Protein AF-A0A3M2EQ44-F1 (afdb_monomer_lite)

Structure (mmCIF, N/CA/C/O backbone):
data_AF-A0A3M2EQ44-F1
#
_entry.id   AF-A0A3M2EQ44-F1
#
loop_
_atom_site.group_PDB
_atom_site.id
_atom_site.type_symbol
_atom_site.label_atom_id
_atom_site.label_alt_id
_atom_site.label_comp_id
_atom_site.label_asym_id
_atom_site.label_entity_id
_atom_site.label_seq_id
_atom_site.pdbx_PDB_ins_code
_atom_site.Cartn_x
_atom_site.Cartn_y
_atom_site.Cartn_z
_atom_site.occupancy
_atom_site.B_iso_or_equiv
_atom_site.auth_seq_id
_atom_site.auth_comp_id
_atom_site.auth_asym_id
_atom_site.auth_atom_id
_atom_site.pdbx_PDB_model_num
ATOM 1 N N . MET A 1 1 ? 39.805 46.262 6.054 1.00 40.28 1 MET A N 1
ATOM 2 C CA . MET A 1 1 ? 39.568 44.810 5.914 1.00 40.28 1 MET A CA 1
ATOM 3 C C . MET A 1 1 ? 38.183 44.518 6.467 1.00 40.28 1 MET A C 1
ATOM 5 O O . MET A 1 1 ? 38.009 44.598 7.673 1.00 40.28 1 MET A O 1
ATOM 9 N N . LEU A 1 2 ? 37.194 44.309 5.596 1.00 43.91 2 LEU A N 1
ATOM 10 C CA . LEU A 1 2 ? 35.814 43.981 5.970 1.00 43.91 2 LEU A CA 1
ATOM 11 C C . LEU A 1 2 ? 35.610 42.471 5.815 1.00 43.91 2 LEU A C 1
ATOM 13 O O . LEU A 1 2 ? 35.867 41.919 4.748 1.00 43.91 2 LEU A O 1
ATOM 17 N N . LEU A 1 3 ? 35.186 41.827 6.898 1.00 45.75 3 LEU A N 1
ATOM 18 C CA . LEU A 1 3 ? 34.854 40.410 6.983 1.00 45.75 3 LEU A CA 1
ATOM 19 C C . LEU A 1 3 ? 33.377 40.234 6.576 1.00 45.75 3 LEU A C 1
ATOM 21 O O . LEU A 1 3 ? 32.526 40.847 7.225 1.00 45.75 3 LEU A O 1
ATOM 25 N N . PRO A 1 4 ? 33.017 39.443 5.550 1.00 57.03 4 PRO A N 1
ATOM 26 C CA . PRO A 1 4 ? 31.619 39.128 5.309 1.00 57.03 4 PRO A CA 1
ATOM 27 C C . PRO A 1 4 ? 31.215 37.943 6.195 1.00 57.03 4 PRO A C 1
ATOM 29 O O . PRO A 1 4 ? 31.732 36.835 6.060 1.00 57.03 4 PRO A O 1
ATOM 32 N N . VAL A 1 5 ? 30.285 38.190 7.119 1.00 56.12 5 VAL A N 1
ATOM 33 C CA . VAL A 1 5 ? 29.579 37.146 7.869 1.00 56.12 5 VAL A CA 1
ATOM 34 C C . VAL A 1 5 ? 28.619 36.463 6.900 1.00 56.12 5 VAL A C 1
ATOM 36 O O . VAL A 1 5 ? 27.584 37.013 6.529 1.00 56.12 5 VAL A O 1
ATOM 39 N N . LEU A 1 6 ? 28.996 35.268 6.455 1.00 55.06 6 LEU A N 1
ATOM 40 C CA . LEU A 1 6 ? 28.145 34.378 5.679 1.00 55.06 6 LEU A CA 1
ATOM 41 C C . LEU A 1 6 ? 27.097 33.779 6.633 1.00 55.06 6 LEU A C 1
ATOM 43 O O . LEU A 1 6 ? 27.369 32.797 7.323 1.00 55.06 6 LEU A O 1
ATOM 47 N N . LEU A 1 7 ? 25.910 34.393 6.710 1.00 50.09 7 LEU A N 1
ATOM 48 C CA . LEU A 1 7 ? 24.736 33.753 7.308 1.00 50.09 7 LEU A CA 1
ATOM 49 C C . LEU A 1 7 ? 24.363 32.549 6.435 1.00 50.09 7 LEU A C 1
ATOM 51 O O . LEU A 1 7 ? 23.684 32.681 5.417 1.00 50.09 7 LEU A O 1
ATOM 55 N N . LEU A 1 8 ? 24.828 31.368 6.832 1.00 46.06 8 LEU A N 1
ATOM 56 C CA . LEU A 1 8 ? 24.295 30.104 6.351 1.00 46.06 8 LEU A CA 1
ATOM 57 C C . LEU A 1 8 ? 22.856 29.997 6.860 1.00 46.06 8 LEU A C 1
ATOM 59 O O . LEU A 1 8 ? 22.613 29.669 8.020 1.00 46.06 8 LEU A O 1
ATOM 63 N N . ALA A 1 9 ? 21.904 30.315 5.984 1.00 51.16 9 ALA A N 1
ATOM 64 C CA . ALA A 1 9 ? 20.519 29.918 6.147 1.00 51.16 9 ALA A CA 1
ATOM 65 C C . ALA A 1 9 ? 20.489 28.386 6.202 1.00 51.16 9 ALA A C 1
ATOM 67 O O . ALA A 1 9 ? 20.604 27.710 5.179 1.00 51.16 9 ALA A O 1
ATOM 68 N N . LEU A 1 10 ? 20.406 27.836 7.414 1.00 49.44 10 LEU A N 1
ATOM 69 C CA . LEU A 1 10 ? 20.082 26.431 7.604 1.00 49.44 10 LEU A CA 1
ATOM 70 C C . LEU A 1 10 ? 18.725 26.189 6.928 1.00 49.44 10 LEU A C 1
ATOM 72 O O . LEU A 1 10 ? 17.786 26.946 7.193 1.00 49.44 10 LEU A O 1
ATOM 76 N N . PRO A 1 11 ? 18.600 25.184 6.045 1.00 48.31 11 PRO A N 1
ATOM 77 C CA . PRO A 1 11 ? 17.306 24.824 5.500 1.00 48.31 11 PRO A CA 1
ATOM 78 C C . PRO A 1 11 ? 16.422 24.416 6.674 1.00 48.31 11 PRO A C 1
ATOM 80 O O . PRO A 1 11 ? 16.724 23.448 7.375 1.00 48.31 11 PRO A O 1
ATOM 83 N N . ALA A 1 12 ? 15.353 25.181 6.891 1.00 43.06 12 ALA A N 1
ATOM 84 C CA . ALA A 1 12 ? 14.272 24.812 7.784 1.00 43.06 12 ALA A CA 1
ATOM 85 C C . ALA A 1 12 ? 13.821 23.401 7.392 1.00 43.06 12 ALA A C 1
ATOM 87 O O . ALA A 1 12 ? 13.214 23.199 6.341 1.00 43.06 12 ALA A O 1
ATOM 88 N N . HIS A 1 13 ? 14.209 22.411 8.191 1.00 41.00 13 HIS A N 1
ATOM 89 C CA . HIS A 1 13 ? 13.610 21.094 8.099 1.00 41.00 13 HIS 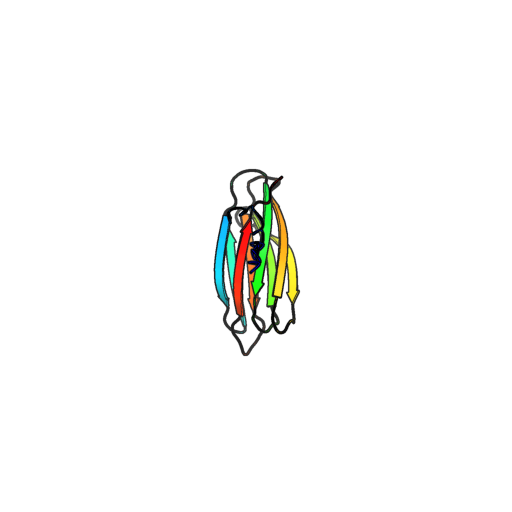A CA 1
ATOM 90 C C . HIS A 1 13 ? 12.159 21.299 8.525 1.00 41.00 13 HIS A C 1
ATOM 92 O O . HIS A 1 13 ? 11.949 21.884 9.590 1.00 41.00 13 HIS A O 1
ATOM 98 N N . PRO A 1 14 ? 11.165 20.937 7.701 1.00 41.31 14 PRO A N 1
ATOM 99 C CA . PRO A 1 14 ? 9.780 21.056 8.113 1.00 41.31 14 PRO A CA 1
ATOM 100 C C . PRO A 1 14 ? 9.586 20.274 9.416 1.00 41.31 14 PRO A C 1
ATOM 102 O O . PRO A 1 14 ? 9.796 19.063 9.487 1.00 41.31 14 PRO A O 1
ATOM 105 N N . THR A 1 15 ? 9.259 21.027 10.459 1.00 46.28 15 THR A N 1
ATOM 106 C CA . THR A 1 15 ? 8.950 20.566 11.804 1.00 46.28 15 THR A CA 1
ATOM 107 C C . THR A 1 15 ? 7.540 19.990 11.809 1.00 46.28 15 THR A C 1
ATOM 109 O O . THR A 1 15 ? 6.586 20.742 11.924 1.00 46.28 15 THR A O 1
ATOM 112 N N . GLU A 1 16 ? 7.419 18.678 11.634 1.00 41.00 16 GLU A N 1
ATOM 113 C CA . GLU A 1 16 ? 6.489 17.787 12.346 1.00 41.00 16 GLU A CA 1
ATOM 114 C C . GLU A 1 16 ? 6.696 16.392 11.763 1.00 41.00 16 GLU A C 1
ATOM 116 O O . GLU A 1 16 ? 6.214 16.055 10.683 1.00 41.00 16 GLU A O 1
ATOM 121 N N . ALA A 1 17 ? 7.479 15.573 12.460 1.00 44.06 17 ALA A N 1
ATOM 122 C CA . ALA A 1 17 ? 7.408 14.143 12.243 1.00 44.06 17 ALA A CA 1
ATOM 123 C C . ALA A 1 17 ? 6.017 13.718 12.726 1.00 44.06 17 ALA A C 1
ATOM 125 O O . ALA A 1 17 ? 5.821 13.535 13.925 1.00 44.06 17 ALA A O 1
ATOM 126 N N . SER A 1 18 ? 5.041 13.606 11.821 1.00 55.53 18 SER A N 1
ATOM 127 C CA . SER A 1 18 ? 3.915 12.710 12.072 1.00 55.53 18 SER A CA 1
ATOM 128 C C . SER A 1 18 ? 4.548 11.357 12.368 1.00 55.53 18 SER A C 1
ATOM 130 O O . SER A 1 18 ? 5.174 10.759 11.492 1.00 55.53 18 SER A O 1
ATOM 132 N N . GLU A 1 19 ? 4.528 10.959 13.636 1.00 77.50 19 GLU A N 1
ATOM 133 C CA . GLU A 1 19 ? 5.175 9.738 14.091 1.00 77.50 19 GLU A CA 1
ATOM 134 C C . GLU A 1 19 ? 4.586 8.580 13.284 1.00 77.50 19 GLU A C 1
ATOM 136 O O . GLU A 1 19 ? 3.369 8.380 13.257 1.00 77.50 19 GLU A O 1
ATOM 141 N N . TYR A 1 20 ? 5.436 7.888 12.522 1.00 81.50 20 TYR A N 1
ATOM 142 C CA . TYR A 1 20 ? 4.981 6.786 11.689 1.00 81.50 20 TYR A CA 1
ATOM 143 C C . TYR A 1 20 ? 4.339 5.734 12.587 1.00 81.50 20 TYR A C 1
ATOM 145 O O . TYR A 1 20 ? 5.009 5.162 13.444 1.00 81.50 20 TYR A O 1
ATOM 153 N N . LEU A 1 21 ? 3.058 5.443 12.363 1.00 89.88 21 LEU A N 1
ATOM 154 C CA . LEU A 1 21 ? 2.403 4.323 13.035 1.00 89.88 21 LEU A CA 1
ATOM 155 C C . LEU A 1 21 ? 2.967 2.992 12.533 1.00 89.88 21 LEU A C 1
ATOM 157 O O . LEU A 1 21 ? 2.973 1.992 13.246 1.00 89.88 21 LEU A O 1
ATOM 161 N N . TYR A 1 22 ? 3.446 2.995 11.290 1.00 91.62 22 TYR A N 1
ATOM 162 C CA . TYR A 1 22 ? 4.071 1.852 10.660 1.00 91.62 22 TYR A CA 1
ATOM 163 C C . TYR A 1 22 ? 5.099 2.292 9.627 1.00 91.62 22 TYR A C 1
ATOM 165 O O . TYR A 1 22 ? 4.857 3.224 8.856 1.00 91.62 22 TYR A O 1
ATOM 173 N N . TYR A 1 23 ? 6.213 1.567 9.568 1.00 92.75 23 TYR A N 1
ATOM 174 C CA . TYR A 1 23 ? 7.221 1.694 8.525 1.00 92.75 23 TYR A CA 1
ATOM 175 C C . TYR A 1 23 ? 7.784 0.322 8.171 1.00 92.75 23 TYR A C 1
ATOM 177 O O . TYR A 1 23 ? 8.182 -0.440 9.055 1.00 92.75 23 TYR A O 1
ATOM 185 N N . ARG A 1 24 ? 7.876 0.028 6.872 1.00 92.44 24 ARG A N 1
ATOM 186 C CA . ARG A 1 24 ? 8.553 -1.173 6.387 1.00 92.44 24 ARG A CA 1
ATOM 187 C C . ARG A 1 24 ? 9.191 -0.961 5.028 1.00 92.44 24 ARG A C 1
ATOM 189 O O . ARG A 1 24 ? 8.537 -0.526 4.082 1.00 92.44 24 ARG A O 1
ATOM 196 N N . ASP A 1 25 ? 10.435 -1.410 4.926 1.00 94.94 25 ASP A N 1
ATOM 197 C CA . ASP A 1 25 ? 11.100 -1.649 3.653 1.00 94.94 25 ASP A CA 1
ATOM 198 C C . ASP A 1 25 ? 10.986 -3.116 3.258 1.00 94.94 25 ASP A C 1
ATOM 200 O O . ASP A 1 25 ? 11.190 -4.031 4.064 1.00 94.94 25 ASP A O 1
ATOM 204 N N . VAL A 1 26 ? 10.680 -3.353 1.989 1.00 94.50 26 VAL A N 1
ATOM 205 C CA . VAL A 1 26 ? 10.521 -4.698 1.452 1.00 94.50 26 VAL A CA 1
ATOM 206 C C . VAL A 1 26 ? 11.033 -4.781 0.023 1.00 94.50 26 VAL A C 1
ATOM 208 O O . VAL A 1 26 ? 10.959 -3.834 -0.760 1.00 94.50 26 VAL A O 1
ATOM 211 N N . VAL A 1 27 ? 11.555 -5.953 -0.327 1.00 96.31 27 VAL A N 1
ATOM 212 C CA . VAL A 1 27 ? 11.892 -6.306 -1.703 1.00 96.31 27 VAL A CA 1
ATOM 213 C C . VAL A 1 27 ? 10.882 -7.334 -2.189 1.00 96.31 27 VAL A C 1
ATOM 215 O O . VAL A 1 27 ? 10.761 -8.416 -1.618 1.00 96.31 27 VAL A O 1
ATOM 218 N N . ILE A 1 28 ? 10.164 -6.997 -3.255 1.00 96.50 28 ILE A N 1
ATOM 219 C CA . ILE A 1 28 ? 9.148 -7.842 -3.878 1.00 96.50 28 ILE A CA 1
ATOM 220 C C . ILE A 1 28 ? 9.767 -8.489 -5.120 1.00 96.50 28 ILE A C 1
ATOM 222 O O . ILE A 1 28 ? 10.082 -7.770 -6.074 1.00 96.50 28 ILE A O 1
ATOM 226 N N . PRO A 1 29 ? 9.957 -9.819 -5.150 1.00 97.19 29 PRO A N 1
ATOM 227 C CA . PRO A 1 29 ? 10.557 -10.489 -6.300 1.00 97.19 29 PRO A CA 1
ATOM 228 C C . PRO A 1 29 ? 9.748 -10.314 -7.601 1.00 97.19 29 PRO A C 1
ATOM 230 O O . PRO A 1 29 ? 8.578 -9.915 -7.554 1.00 97.19 29 PRO A O 1
ATOM 233 N N . PRO A 1 30 ? 10.337 -10.641 -8.765 1.00 96.62 30 PRO A N 1
ATOM 234 C CA . PRO A 1 30 ? 9.631 -10.624 -10.044 1.00 96.62 30 PRO A CA 1
ATOM 235 C C . PRO A 1 30 ? 8.374 -11.501 -10.023 1.00 96.62 30 PRO A C 1
ATOM 237 O O . PRO A 1 30 ? 8.399 -12.617 -9.498 1.00 96.62 30 PRO A O 1
ATOM 240 N N . PHE A 1 31 ? 7.276 -11.003 -10.599 1.00 95.88 31 PHE A N 1
ATOM 241 C CA . PHE A 1 31 ? 5.961 -11.667 -10.614 1.00 95.88 31 PHE A CA 1
ATOM 242 C C . PHE A 1 31 ? 5.442 -12.127 -9.245 1.00 95.88 31 PHE A C 1
ATOM 244 O O . PHE A 1 31 ? 4.688 -13.101 -9.147 1.00 95.88 31 PHE A O 1
ATOM 251 N N . LYS A 1 32 ? 5.832 -11.439 -8.171 1.00 97.69 32 LYS A N 1
ATOM 252 C CA . LYS A 1 32 ? 5.315 -11.696 -6.827 1.00 97.69 32 LYS A CA 1
ATOM 253 C C . LYS A 1 32 ? 4.488 -10.530 -6.315 1.00 97.69 32 LYS A C 1
ATOM 255 O O . LYS A 1 32 ? 4.615 -9.387 -6.756 1.00 97.69 32 LYS A O 1
ATOM 260 N N . SER A 1 33 ? 3.650 -10.866 -5.347 1.00 96.81 33 SER A N 1
ATOM 261 C CA . SER A 1 33 ? 2.850 -9.925 -4.584 1.00 96.81 33 SER A CA 1
ATOM 262 C C . SER A 1 33 ? 3.314 -9.939 -3.138 1.00 96.81 33 SER A C 1
ATOM 264 O O . SER A 1 33 ? 3.620 -10.998 -2.590 1.00 96.81 33 SER A O 1
ATOM 266 N N . MET A 1 34 ? 3.321 -8.770 -2.520 1.00 96.38 34 MET A N 1
ATOM 267 C CA . MET A 1 34 ? 3.444 -8.607 -1.080 1.00 96.38 34 MET A CA 1
ATOM 268 C C . MET A 1 34 ? 2.089 -8.169 -0.531 1.00 96.38 34 MET A C 1
ATOM 270 O O . MET A 1 34 ? 1.395 -7.368 -1.158 1.00 96.38 34 MET A O 1
ATOM 274 N N . ARG A 1 35 ? 1.718 -8.707 0.630 1.00 96.94 35 ARG A N 1
ATOM 275 C CA . ARG A 1 35 ? 0.550 -8.300 1.409 1.00 96.94 35 ARG A CA 1
ATOM 276 C C . ARG A 1 35 ? 1.048 -7.915 2.794 1.00 96.94 35 ARG A C 1
ATOM 278 O O . ARG A 1 35 ? 1.691 -8.740 3.435 1.00 96.94 35 ARG A O 1
ATOM 285 N N . GLU A 1 36 ? 0.760 -6.693 3.209 1.00 95.50 36 GLU A N 1
ATOM 286 C CA . GLU A 1 36 ? 1.096 -6.181 4.530 1.00 95.50 36 GLU A CA 1
ATOM 287 C C . GLU A 1 36 ? -0.184 -5.860 5.280 1.00 95.50 36 GLU A C 1
ATOM 289 O O . GLU A 1 36 ? -1.021 -5.115 4.768 1.00 95.50 36 GLU A O 1
ATOM 294 N N . PHE A 1 37 ? -0.327 -6.435 6.467 1.00 94.69 37 PHE A N 1
ATOM 295 C CA . PHE A 1 37 ? -1.453 -6.188 7.352 1.00 94.69 37 PHE A CA 1
ATOM 296 C C . PHE A 1 37 ? -1.041 -5.206 8.446 1.00 94.69 37 PHE A C 1
ATOM 298 O O . PHE A 1 37 ? 0.087 -5.265 8.935 1.00 94.69 37 PHE A O 1
ATOM 305 N N . PHE A 1 38 ? -1.948 -4.309 8.807 1.00 92.25 38 PHE A N 1
ATOM 306 C CA . PHE A 1 38 ? -1.719 -3.291 9.811 1.00 92.25 38 PHE A CA 1
ATOM 307 C C . PHE A 1 38 ? -2.934 -3.178 10.732 1.00 92.25 38 PHE A C 1
ATOM 309 O O . PHE A 1 38 ? -4.002 -2.730 10.304 1.00 92.25 38 PHE A O 1
ATOM 316 N N . ASP A 1 39 ? -2.727 -3.580 11.986 1.00 91.69 39 ASP A N 1
ATOM 317 C CA . ASP A 1 39 ? -3.679 -3.408 13.080 1.00 91.69 39 ASP A CA 1
ATOM 318 C C . ASP A 1 39 ? -3.797 -1.919 13.404 1.00 91.69 39 ASP A C 1
ATOM 320 O O . ASP A 1 39 ? -2.855 -1.295 13.911 1.00 91.69 39 ASP A O 1
ATOM 324 N N . LEU A 1 40 ? -4.947 -1.329 13.093 1.00 91.25 40 LEU A N 1
ATOM 325 C CA . LEU A 1 40 ? -5.181 0.070 13.421 1.00 91.25 40 LEU A CA 1
ATOM 326 C C . LEU A 1 40 ? -5.555 0.214 14.904 1.00 91.25 40 LEU A C 1
ATOM 328 O O . LEU A 1 40 ? -6.125 -0.700 15.502 1.00 91.25 40 LEU A O 1
ATOM 332 N N . PRO A 1 41 ? -5.275 1.373 15.527 1.00 89.62 41 PRO A N 1
ATOM 333 C CA . PRO A 1 41 ? -5.796 1.669 16.857 1.00 89.62 41 PRO A CA 1
ATOM 334 C C . PRO A 1 41 ? -7.324 1.482 16.922 1.00 89.62 41 PRO A C 1
ATOM 336 O O . PRO A 1 41 ? -8.026 1.948 16.024 1.00 89.62 41 PRO A O 1
ATOM 339 N N . ASP A 1 42 ? -7.838 0.875 18.006 1.00 90.88 42 ASP A N 1
ATOM 340 C CA . ASP A 1 42 ? -9.282 0.647 18.247 1.00 90.88 42 ASP A CA 1
ATOM 341 C C . ASP A 1 42 ? -10.014 1.959 18.615 1.00 90.88 42 ASP A C 1
ATOM 343 O O . ASP A 1 42 ? -10.535 2.157 19.717 1.00 90.88 42 ASP A O 1
ATOM 347 N N . ARG A 1 43 ? -9.943 2.943 17.713 1.00 92.19 43 ARG A N 1
ATOM 348 C CA . ARG A 1 43 ? -10.562 4.266 17.815 1.00 92.19 43 ARG A CA 1
ATOM 349 C C . ARG A 1 43 ? -10.817 4.839 16.430 1.00 92.19 43 ARG A C 1
ATOM 351 O O . ARG A 1 43 ? -10.174 4.480 15.448 1.00 92.19 43 ARG A O 1
ATOM 358 N N . ARG A 1 44 ? -11.746 5.790 16.356 1.00 93.94 44 ARG A N 1
ATOM 359 C CA . ARG A 1 44 ? -11.983 6.532 15.115 1.00 93.94 44 ARG A CA 1
ATOM 360 C C . ARG A 1 44 ? -10.750 7.350 14.744 1.00 93.94 44 ARG A C 1
ATOM 362 O O . ARG A 1 44 ? -10.181 7.997 15.618 1.00 93.94 44 ARG A O 1
ATOM 369 N N . GLY A 1 45 ? -10.417 7.368 13.460 1.00 92.12 45 GLY A N 1
ATOM 370 C CA . GLY A 1 45 ? -9.286 8.129 12.936 1.00 92.12 45 GLY A CA 1
ATOM 371 C C . GLY A 1 45 ? -9.281 8.174 11.413 1.00 92.12 45 GLY A C 1
ATOM 372 O O . GLY A 1 45 ? -9.967 7.386 10.751 1.00 92.12 45 GLY A O 1
ATOM 373 N N . SER A 1 46 ? -8.505 9.106 10.873 1.00 93.81 46 SER A N 1
ATOM 374 C CA . SER A 1 46 ? -8.125 9.131 9.463 1.00 93.81 46 SER A CA 1
ATOM 375 C C . SER A 1 46 ? -6.657 8.758 9.379 1.00 93.81 46 SER A C 1
ATOM 377 O O . SER A 1 46 ? -5.857 9.194 10.197 1.00 93.81 46 SER A O 1
ATOM 379 N N . TYR A 1 47 ? -6.316 7.940 8.399 1.00 94.38 47 TYR A N 1
ATOM 380 C CA . TYR A 1 47 ? -4.968 7.444 8.190 1.00 94.38 47 TYR A CA 1
ATOM 381 C C . TYR A 1 47 ? -4.546 7.725 6.764 1.00 94.38 47 TYR A C 1
ATOM 383 O O . TYR A 1 47 ? -5.373 7.834 5.857 1.00 94.38 47 TYR A O 1
ATOM 391 N N . GLU A 1 48 ? -3.246 7.805 6.553 1.00 95.75 48 GLU A N 1
ATOM 392 C CA . GLU A 1 48 ? -2.680 7.913 5.226 1.00 95.75 48 GLU A CA 1
ATOM 393 C C . GLU A 1 48 ? -1.670 6.801 5.002 1.00 95.75 48 GLU A C 1
ATOM 395 O O . GLU A 1 48 ? -0.749 6.593 5.791 1.00 95.75 48 GLU A O 1
ATOM 400 N N . VAL A 1 49 ? -1.859 6.093 3.894 1.00 95.88 49 VAL A N 1
ATOM 401 C CA . VAL A 1 49 ? -0.936 5.084 3.400 1.00 95.88 49 VAL A CA 1
ATOM 402 C C . VAL A 1 49 ? -0.116 5.700 2.297 1.00 95.88 49 VAL A C 1
ATOM 404 O O . VAL A 1 49 ? -0.676 6.160 1.297 1.00 95.88 49 VAL A O 1
ATOM 407 N N . THR A 1 50 ? 1.201 5.606 2.421 1.00 96.06 50 THR A N 1
ATOM 408 C CA . THR A 1 50 ? 2.091 5.974 1.333 1.00 96.06 50 THR A CA 1
ATOM 409 C C . THR A 1 50 ? 3.066 4.859 1.012 1.00 96.06 50 THR A C 1
ATOM 411 O O . THR A 1 50 ? 3.634 4.203 1.883 1.00 96.06 50 THR A O 1
ATOM 414 N N . VAL A 1 51 ? 3.242 4.647 -0.285 1.00 95.50 51 VAL A N 1
ATOM 415 C CA . VAL A 1 51 ? 4.122 3.645 -0.855 1.00 95.50 51 VAL A CA 1
ATOM 416 C C . VAL A 1 51 ? 5.035 4.313 -1.868 1.00 95.50 51 VAL A C 1
ATOM 418 O O . VAL A 1 51 ? 4.566 4.935 -2.828 1.00 95.50 51 VAL A O 1
ATOM 421 N N . VAL A 1 52 ? 6.339 4.153 -1.665 1.00 95.25 52 VAL A N 1
ATOM 422 C CA . VAL A 1 52 ? 7.385 4.719 -2.518 1.00 95.25 52 VAL A CA 1
ATOM 423 C C . VAL A 1 52 ? 8.249 3.599 -3.075 1.00 95.25 52 VAL A C 1
ATOM 425 O O . VAL A 1 52 ? 8.650 2.695 -2.349 1.00 95.25 52 VAL A O 1
ATOM 428 N N . SER A 1 53 ? 8.544 3.645 -4.372 1.00 94.25 53 SER A N 1
ATOM 429 C CA . SER A 1 53 ? 9.480 2.716 -5.005 1.00 94.25 53 SER A CA 1
ATOM 430 C C . SER A 1 53 ? 10.308 3.406 -6.082 1.00 94.25 53 SER A C 1
ATOM 432 O O . SER A 1 53 ? 9.786 4.130 -6.932 1.00 94.25 53 SER A O 1
ATOM 434 N N . ASP A 1 54 ? 11.608 3.146 -6.065 1.00 91.38 54 ASP A N 1
ATOM 435 C CA . ASP A 1 54 ? 12.591 3.572 -7.065 1.00 91.38 54 ASP A CA 1
ATOM 436 C C . ASP A 1 54 ? 12.754 2.558 -8.213 1.00 91.38 54 ASP A C 1
ATOM 438 O O . ASP A 1 54 ? 13.581 2.746 -9.103 1.00 91.38 54 ASP A O 1
ATOM 442 N N . SER A 1 55 ? 11.968 1.482 -8.201 1.00 90.62 55 SER A N 1
ATOM 443 C CA . SER A 1 55 ? 12.132 0.340 -9.099 1.00 90.62 55 SER A CA 1
ATOM 444 C C . SER A 1 55 ? 11.438 0.525 -10.449 1.00 90.62 55 SER A C 1
ATOM 446 O O . SER A 1 55 ? 10.588 1.393 -10.616 1.00 90.62 55 SER A O 1
ATOM 448 N N . LEU A 1 56 ? 11.781 -0.333 -11.413 1.00 89.69 56 LEU A N 1
ATOM 449 C CA . LEU A 1 56 ? 11.140 -0.394 -12.726 1.00 89.69 56 LEU A CA 1
ATOM 450 C C . LEU A 1 56 ? 9.792 -1.128 -12.641 1.00 89.69 56 LEU A C 1
ATOM 452 O O . LEU A 1 56 ? 9.742 -2.313 -12.302 1.00 89.69 56 LEU A O 1
ATOM 456 N N . GLY A 1 57 ? 8.702 -0.448 -13.004 1.00 85.50 57 GLY A N 1
ATOM 457 C CA . GLY A 1 57 ? 7.363 -1.036 -13.062 1.00 85.50 57 GLY A CA 1
ATOM 458 C C . GLY A 1 57 ? 7.186 -2.129 -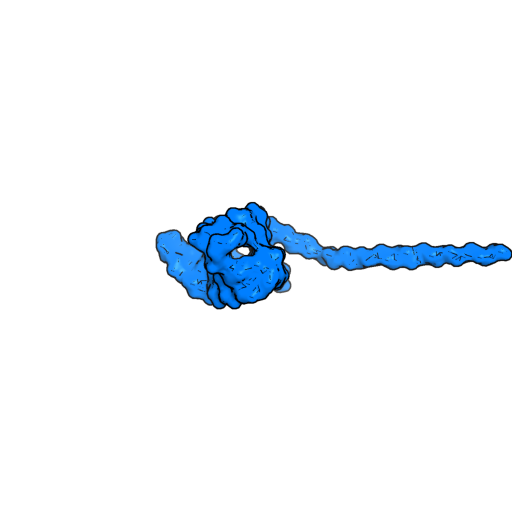14.135 1.00 85.50 57 GLY A C 1
ATOM 459 O O . GLY A 1 57 ? 8.111 -2.436 -14.887 1.00 85.50 57 GLY A O 1
ATOM 460 N N . PRO A 1 58 ? 5.977 -2.713 -14.256 1.00 95.12 58 PRO A N 1
ATOM 461 C CA . PRO A 1 58 ? 4.725 -2.241 -13.667 1.00 95.12 58 PRO A CA 1
ATOM 462 C C . PRO A 1 58 ? 4.486 -2.681 -12.217 1.00 95.12 58 PRO A C 1
ATOM 464 O O . PRO A 1 58 ? 4.527 -3.870 -11.907 1.00 95.12 58 PRO A O 1
ATOM 467 N N . LEU A 1 59 ? 4.099 -1.721 -11.371 1.00 96.19 59 LEU A N 1
ATOM 468 C CA . LEU A 1 59 ? 3.665 -1.954 -9.989 1.00 96.19 59 LEU A CA 1
ATOM 469 C C . LEU A 1 59 ? 2.173 -1.665 -9.837 1.00 96.19 59 LEU A C 1
ATOM 471 O O . LEU A 1 59 ? 1.679 -0.655 -10.346 1.00 96.19 59 LEU A O 1
ATOM 475 N N . THR A 1 60 ? 1.450 -2.536 -9.138 1.00 97.19 60 THR A N 1
ATOM 476 C CA . THR A 1 60 ? 0.060 -2.283 -8.735 1.00 97.19 60 THR A CA 1
ATOM 477 C C . THR A 1 60 ? -0.019 -2.180 -7.224 1.00 97.19 60 THR A C 1
ATOM 479 O O . THR A 1 60 ? 0.401 -3.089 -6.526 1.00 97.19 60 THR A O 1
ATOM 482 N N . PHE A 1 61 ? -0.591 -1.088 -6.740 1.00 96.19 61 PHE A N 1
ATOM 483 C CA . PHE A 1 61 ? -0.820 -0.800 -5.332 1.00 96.19 61 PHE A CA 1
ATOM 484 C C . PHE A 1 61 ? -2.309 -0.931 -5.043 1.00 96.19 61 PHE A C 1
ATOM 486 O O . PHE A 1 61 ? -3.148 -0.460 -5.824 1.00 96.19 61 PHE A O 1
ATOM 493 N N . ARG A 1 62 ? -2.643 -1.581 -3.934 1.00 97.94 62 ARG A N 1
ATOM 494 C CA . ARG A 1 62 ? -4.006 -1.733 -3.439 1.00 97.94 62 ARG A CA 1
ATOM 495 C C . ARG A 1 62 ? -4.035 -1.461 -1.946 1.00 97.94 62 ARG A C 1
ATOM 497 O O . ARG A 1 62 ? -3.161 -1.925 -1.224 1.00 97.94 62 ARG A O 1
ATOM 504 N N . VAL A 1 63 ? -5.065 -0.750 -1.518 1.00 97.31 63 VAL A N 1
ATOM 505 C CA . VAL A 1 63 ? -5.404 -0.551 -0.111 1.00 97.31 63 VAL A CA 1
ATOM 506 C C . VAL A 1 63 ? -6.754 -1.198 0.124 1.00 97.31 63 VAL A C 1
ATOM 508 O O . VAL A 1 63 ? -7.701 -0.957 -0.632 1.00 97.31 63 VAL A O 1
ATOM 511 N N . LEU A 1 64 ? -6.819 -2.055 1.132 1.00 97.81 64 LEU A N 1
ATOM 512 C CA . LEU A 1 64 ? -8.005 -2.790 1.517 1.00 97.81 64 LEU A CA 1
ATOM 513 C C . LEU A 1 64 ? -8.350 -2.473 2.969 1.00 97.81 64 LEU A C 1
ATOM 515 O O . LEU A 1 64 ? -7.466 -2.365 3.815 1.00 97.81 64 LEU A O 1
ATOM 519 N N . ARG A 1 65 ? -9.649 -2.362 3.227 1.00 96.50 65 ARG A N 1
ATOM 520 C CA . ARG A 1 65 ? -10.236 -2.408 4.559 1.00 96.50 65 ARG A CA 1
ATOM 521 C C . ARG A 1 65 ? -10.438 -3.861 4.950 1.00 96.50 65 ARG A C 1
ATOM 523 O O . ARG A 1 65 ? -10.969 -4.630 4.142 1.00 96.50 65 ARG A O 1
ATOM 530 N N . VAL A 1 66 ? -10.062 -4.213 6.169 1.00 96.31 66 VAL A N 1
ATOM 531 C CA . VAL A 1 66 ? -10.290 -5.541 6.731 1.00 96.31 66 VAL A CA 1
ATOM 532 C C . VAL A 1 66 ? -11.174 -5.425 7.970 1.00 96.31 66 VAL A C 1
ATOM 534 O O . VAL A 1 66 ? -10.979 -4.550 8.804 1.00 96.31 66 VAL A O 1
ATOM 537 N N . GLN A 1 67 ? -12.197 -6.273 8.046 1.00 93.00 67 GLN A N 1
ATOM 538 C CA . GLN A 1 67 ? -13.099 -6.389 9.193 1.00 93.00 67 GLN A CA 1
ATOM 539 C C . GLN A 1 67 ? -13.306 -7.876 9.488 1.00 93.00 67 GLN A C 1
ATOM 541 O O . GLN A 1 67 ? -14.080 -8.552 8.802 1.00 93.00 67 GLN A O 1
ATOM 546 N N . GLY A 1 68 ? -12.594 -8.407 10.484 1.00 89.06 68 GLY A N 1
ATOM 547 C CA . GLY A 1 68 ? -12.547 -9.851 10.719 1.00 89.06 68 GLY A CA 1
ATOM 548 C C . GLY A 1 68 ? -11.987 -10.581 9.494 1.00 89.06 68 GLY A C 1
ATOM 549 O O . GLY A 1 68 ? -10.868 -10.319 9.074 1.00 89.06 68 GLY A O 1
ATOM 550 N N . GLU A 1 69 ? -12.777 -11.470 8.889 1.00 89.94 69 GLU A N 1
ATOM 551 C CA . GLU A 1 69 ? -12.381 -12.210 7.676 1.00 89.94 69 GLU A CA 1
ATOM 552 C C . GLU A 1 69 ? -12.733 -11.482 6.363 1.00 89.94 69 GLU A C 1
ATOM 554 O O . GLU A 1 69 ? -12.398 -11.951 5.275 1.00 89.94 69 GLU A O 1
ATOM 559 N N . ALA A 1 70 ? -13.439 -10.347 6.431 1.00 94.31 70 ALA A N 1
ATOM 560 C CA . ALA A 1 70 ? -13.898 -9.634 5.247 1.00 94.31 70 ALA A CA 1
ATOM 561 C C . ALA A 1 70 ? -12.851 -8.629 4.749 1.00 94.31 70 ALA A C 1
ATOM 563 O O . ALA A 1 70 ? -12.487 -7.699 5.466 1.00 94.31 70 ALA A O 1
ATOM 564 N N . GLU A 1 71 ? -12.437 -8.762 3.486 1.00 96.81 71 GLU A N 1
ATOM 565 C CA . GLU A 1 71 ? -11.548 -7.817 2.800 1.00 96.81 71 GLU A CA 1
ATOM 566 C C . GLU A 1 71 ? -12.326 -7.001 1.760 1.00 96.81 71 GLU A C 1
ATOM 568 O O . GLU A 1 71 ? -12.935 -7.551 0.837 1.00 96.81 71 GLU A O 1
ATOM 573 N N . ARG A 1 72 ? -12.272 -5.671 1.858 1.00 96.69 72 ARG A N 1
ATOM 574 C CA . ARG A 1 72 ? -12.898 -4.753 0.902 1.00 96.69 72 ARG A CA 1
ATOM 575 C C . ARG A 1 72 ? -11.853 -3.847 0.272 1.00 96.69 72 ARG A C 1
ATOM 577 O O . ARG A 1 72 ? -11.134 -3.139 0.964 1.00 96.69 72 ARG A O 1
ATOM 584 N N . LEU A 1 73 ? -11.796 -3.826 -1.057 1.00 97.12 73 LEU A N 1
ATOM 585 C CA . LEU A 1 73 ? -10.930 -2.901 -1.787 1.00 97.12 73 LEU A CA 1
ATOM 586 C C . LEU A 1 73 ? -11.419 -1.456 -1.613 1.00 97.12 73 LEU A C 1
ATOM 588 O O . LEU A 1 73 ? -12.551 -1.145 -1.977 1.00 97.12 73 LEU A O 1
ATOM 592 N N . GLU A 1 74 ? -10.540 -0.586 -1.123 1.00 95.69 74 GLU A N 1
ATOM 593 C CA . GLU A 1 74 ? -10.789 0.854 -0.995 1.00 95.69 74 GLU A CA 1
ATOM 594 C C . GLU A 1 74 ? -10.179 1.605 -2.181 1.00 95.69 74 GLU A C 1
ATOM 596 O O . GLU A 1 74 ? -10.850 2.368 -2.873 1.00 95.69 74 GLU A O 1
ATOM 601 N N . VAL A 1 75 ? -8.900 1.342 -2.470 1.00 96.31 75 VAL A N 1
ATOM 602 C CA . VAL A 1 75 ? -8.161 2.034 -3.533 1.00 96.31 75 VAL A CA 1
ATOM 603 C C . VAL A 1 75 ? -7.300 1.048 -4.306 1.00 96.31 75 VAL A C 1
ATOM 605 O O . VAL A 1 75 ? -6.671 0.159 -3.736 1.00 96.31 75 VAL A O 1
ATOM 608 N N . ARG A 1 76 ? -7.220 1.234 -5.626 1.00 97.12 76 ARG A N 1
ATOM 609 C CA . ARG A 1 76 ? -6.281 0.530 -6.504 1.00 97.12 76 ARG A CA 1
ATOM 610 C C . ARG A 1 76 ? -5.633 1.507 -7.474 1.00 97.12 76 ARG A C 1
ATOM 612 O O . ARG A 1 76 ? -6.329 2.273 -8.135 1.00 97.12 76 ARG A O 1
ATOM 619 N N . ARG A 1 77 ? -4.313 1.428 -7.636 1.00 96.31 77 ARG A N 1
ATOM 620 C CA . ARG A 1 77 ? -3.576 2.181 -8.660 1.00 96.31 77 ARG A CA 1
ATOM 621 C C . ARG A 1 77 ? -2.479 1.331 -9.270 1.00 96.31 77 ARG A C 1
ATOM 623 O O . ARG A 1 77 ? -1.741 0.658 -8.564 1.00 96.31 77 ARG A O 1
ATOM 630 N N . ARG A 1 78 ? -2.335 1.400 -10.589 1.00 95.69 78 ARG A N 1
ATOM 631 C CA . ARG A 1 78 ? -1.224 0.783 -11.315 1.00 95.69 78 ARG A CA 1
ATOM 632 C C . ARG A 1 78 ? -0.307 1.864 -11.866 1.00 95.69 78 ARG A C 1
ATOM 634 O O . ARG A 1 78 ? -0.785 2.899 -12.316 1.00 95.69 78 ARG A O 1
ATOM 641 N N . SER A 1 79 ? 0.995 1.622 -11.829 1.00 93.25 79 SER A N 1
ATOM 642 C CA . SER A 1 79 ? 2.015 2.534 -12.334 1.00 93.25 79 SER A CA 1
ATOM 643 C C . SER A 1 79 ? 3.004 1.789 -13.225 1.00 93.25 79 SER A C 1
ATOM 645 O O . SER A 1 79 ? 3.459 0.701 -12.881 1.00 93.25 79 SER A O 1
ATOM 647 N N . TYR A 1 80 ? 3.338 2.397 -14.361 1.00 93.06 80 TYR A N 1
ATOM 648 C CA . TYR A 1 80 ? 4.264 1.880 -15.378 1.00 93.06 80 TYR A CA 1
ATOM 649 C C . TYR A 1 80 ? 5.542 2.721 -15.464 1.00 93.06 80 TYR A C 1
ATOM 651 O O . TYR A 1 80 ? 6.224 2.723 -16.484 1.00 93.06 80 TYR A O 1
ATOM 659 N N . ARG A 1 81 ? 5.824 3.510 -14.422 1.00 89.69 81 ARG A N 1
ATOM 660 C CA . ARG A 1 81 ? 7.019 4.347 -14.389 1.00 89.69 81 ARG A CA 1
ATOM 661 C C . ARG A 1 81 ? 8.285 3.492 -14.363 1.00 89.69 81 ARG A C 1
ATOM 663 O O . ARG A 1 81 ? 8.263 2.308 -14.035 1.00 89.69 81 ARG A O 1
ATOM 670 N N . ILE A 1 82 ? 9.375 4.134 -14.761 1.00 83.00 82 ILE A N 1
ATOM 671 C CA . ILE A 1 82 ? 10.709 3.540 -14.802 1.00 83.00 82 ILE A CA 1
ATOM 672 C C . ILE A 1 82 ? 11.410 3.712 -13.443 1.00 83.00 82 ILE A C 1
ATOM 674 O O . ILE A 1 82 ? 12.279 2.914 -13.136 1.00 83.00 82 ILE A O 1
ATOM 678 N N . GLN A 1 83 ? 10.992 4.694 -12.628 1.00 86.00 83 GLN A N 1
ATOM 679 C CA . GLN A 1 83 ? 11.394 4.951 -11.234 1.00 86.00 83 GLN A CA 1
ATOM 680 C C . GLN A 1 83 ? 10.339 5.853 -10.554 1.00 86.00 83 GLN A C 1
ATOM 682 O O . GLN A 1 83 ? 9.376 6.286 -11.201 1.00 86.00 83 GLN A O 1
ATOM 687 N N . ASN A 1 84 ? 10.549 6.218 -9.283 1.00 87.38 84 ASN A N 1
ATOM 688 C CA . ASN A 1 84 ? 9.759 7.223 -8.552 1.00 87.38 84 ASN A CA 1
ATOM 689 C C . ASN A 1 84 ? 8.250 6.935 -8.590 1.00 87.38 84 ASN A C 1
ATOM 691 O O . ASN A 1 84 ? 7.402 7.787 -8.903 1.00 87.38 84 ASN A O 1
ATOM 695 N N . HIS A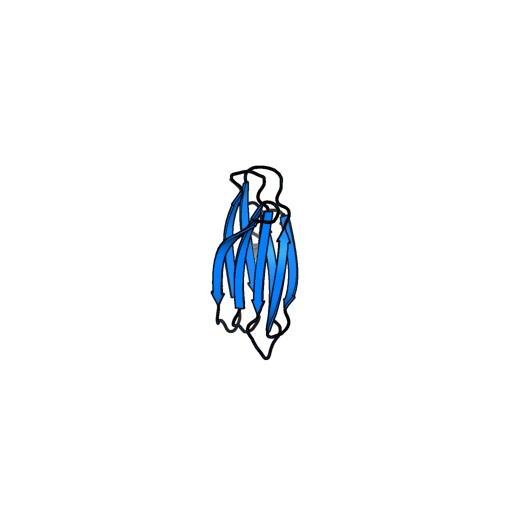 1 85 ? 7.910 5.682 -8.313 1.00 91.94 85 HIS A N 1
ATOM 696 C CA . HIS A 1 85 ? 6.550 5.296 -8.007 1.00 91.94 85 HIS A CA 1
ATOM 697 C C . HIS A 1 85 ? 6.189 5.906 -6.658 1.00 91.94 85 HIS A C 1
ATOM 699 O O . HIS A 1 85 ? 6.820 5.602 -5.653 1.00 91.94 85 HIS A O 1
ATOM 705 N N . LEU A 1 86 ? 5.168 6.756 -6.660 1.00 93.81 86 LEU A N 1
ATOM 706 C CA . LEU A 1 86 ? 4.546 7.282 -5.458 1.00 93.81 86 LEU A CA 1
ATOM 707 C C . LEU A 1 86 ? 3.067 6.928 -5.513 1.00 93.81 86 LEU A C 1
ATOM 709 O O . LEU A 1 86 ? 2.359 7.254 -6.476 1.00 93.81 86 LEU A O 1
ATOM 713 N N . PHE A 1 87 ? 2.608 6.249 -4.478 1.00 94.44 87 PHE A N 1
ATOM 714 C CA . PHE A 1 87 ? 1.206 5.988 -4.239 1.00 94.44 87 PHE A CA 1
ATOM 715 C C . PHE A 1 87 ? 0.868 6.491 -2.846 1.00 94.44 87 PHE A C 1
ATOM 717 O O . PHE A 1 87 ? 1.525 6.113 -1.892 1.00 94.44 87 PHE A O 1
ATOM 724 N N . GLN A 1 88 ? -0.155 7.327 -2.758 1.00 95.81 88 GLN A N 1
ATOM 725 C CA . GLN A 1 88 ? -0.662 7.882 -1.513 1.00 95.81 88 GLN A CA 1
ATOM 726 C C . GLN A 1 88 ? -2.178 7.713 -1.531 1.00 95.81 88 GLN A C 1
ATOM 728 O O . GLN A 1 88 ? -2.812 7.940 -2.575 1.00 95.81 88 GLN A O 1
ATOM 733 N N . ALA A 1 89 ? -2.740 7.264 -0.418 1.00 95.19 89 ALA A N 1
ATOM 734 C CA . ALA A 1 89 ? -4.170 7.064 -0.256 1.00 95.19 89 ALA A CA 1
ATOM 735 C C . ALA A 1 89 ? -4.588 7.346 1.186 1.00 95.19 89 ALA A C 1
ATOM 737 O O . ALA A 1 89 ? -3.993 6.818 2.123 1.00 95.19 89 ALA A O 1
ATOM 738 N N . ALA A 1 90 ? -5.650 8.133 1.337 1.00 94.00 90 ALA A N 1
ATOM 739 C CA . ALA A 1 90 ? -6.331 8.296 2.610 1.00 94.00 90 ALA A CA 1
ATOM 740 C C . ALA A 1 90 ? -7.178 7.053 2.929 1.00 94.00 90 ALA A C 1
ATOM 742 O O . ALA A 1 90 ? -7.727 6.408 2.030 1.00 94.00 90 ALA A O 1
ATOM 743 N N . PHE A 1 91 ? -7.304 6.747 4.214 1.00 94.69 91 PHE A N 1
ATOM 744 C CA . PHE A 1 91 ? -8.095 5.654 4.752 1.00 94.69 91 PHE A CA 1
ATOM 745 C C . PHE A 1 91 ? -8.829 6.126 6.011 1.00 94.69 91 PHE A C 1
ATOM 747 O O . PHE A 1 91 ? -8.214 6.390 7.039 1.00 94.69 91 PHE A O 1
ATOM 754 N N . ASP A 1 92 ? -10.156 6.215 5.947 1.00 93.38 92 ASP A N 1
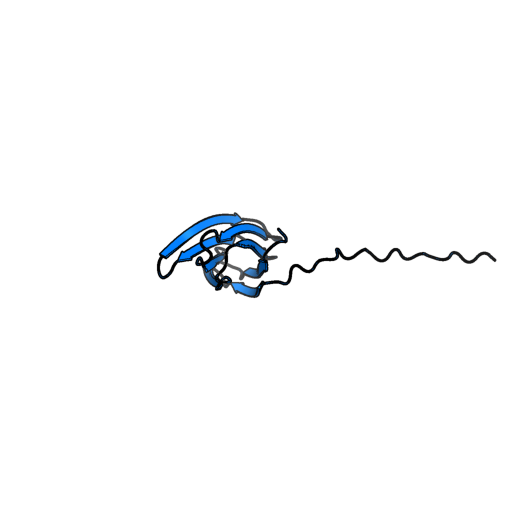ATOM 755 C CA . ASP A 1 92 ? -10.974 6.565 7.112 1.00 93.38 92 ASP A CA 1
ATOM 756 C C . ASP A 1 92 ? -11.362 5.307 7.904 1.00 93.38 92 ASP A C 1
ATOM 758 O O . ASP A 1 92 ? -12.032 4.425 7.356 1.00 93.38 92 ASP A O 1
ATOM 762 N N . ASN A 1 93 ? -11.056 5.257 9.202 1.00 92.69 93 ASN A N 1
ATOM 763 C CA . ASN A 1 93 ? -11.574 4.264 10.153 1.00 92.69 93 ASN A CA 1
ATOM 764 C C . ASN A 1 93 ? -12.737 4.870 10.955 1.00 92.69 93 ASN A C 1
ATOM 766 O O . ASN A 1 93 ? -12.607 5.246 12.119 1.00 92.69 93 ASN A O 1
ATOM 770 N N . ARG A 1 94 ? -13.906 5.023 10.325 1.00 89.44 94 ARG A N 1
ATOM 771 C CA . ARG A 1 94 ? -15.065 5.685 10.964 1.00 89.44 94 ARG A CA 1
ATOM 772 C C . ARG A 1 94 ? -15.661 4.865 12.106 1.00 89.44 94 ARG A C 1
ATOM 774 O O . ARG A 1 94 ? -16.258 5.431 13.024 1.00 89.44 94 ARG A O 1
ATOM 781 N N . GLY A 1 95 ? -15.547 3.541 12.015 1.00 89.12 95 GLY A N 1
ATOM 782 C CA . GLY A 1 95 ? -16.048 2.606 13.020 1.00 89.12 95 GLY A CA 1
ATOM 783 C C . GLY A 1 95 ? -15.103 2.431 14.205 1.00 89.12 95 GLY A C 1
ATOM 784 O O . GLY A 1 95 ? -15.564 2.061 15.281 1.00 89.12 95 GLY A O 1
ATOM 785 N N . GLY A 1 96 ? -13.817 2.728 14.011 1.00 91.81 96 GLY A N 1
ATOM 786 C CA . GLY A 1 96 ? -12.749 2.486 14.972 1.00 91.81 96 GLY A CA 1
ATOM 787 C C . GLY A 1 96 ? -12.286 1.034 15.049 1.00 91.81 96 GLY A C 1
ATOM 788 O O . GLY A 1 96 ? -11.451 0.738 15.877 1.00 91.81 96 GLY A O 1
ATOM 789 N N . LYS A 1 97 ? -12.809 0.143 14.201 1.00 93.06 97 LYS A N 1
ATOM 790 C CA . LYS A 1 97 ? -12.596 -1.316 14.267 1.00 93.06 97 LYS A CA 1
ATOM 791 C C . LYS A 1 97 ? -12.096 -1.912 12.956 1.00 93.06 97 LYS A C 1
ATOM 793 O O . LYS A 1 97 ? -12.183 -3.118 12.747 1.00 93.06 97 LYS A O 1
ATOM 798 N N . ASP A 1 98 ? -11.721 -1.041 12.033 1.00 94.06 98 ASP A N 1
ATOM 799 C CA . ASP A 1 98 ? -11.265 -1.434 10.716 1.00 94.06 98 ASP A CA 1
ATOM 800 C C . ASP A 1 98 ? -9.759 -1.606 10.748 1.00 94.06 98 ASP A C 1
ATOM 802 O O . ASP A 1 98 ? -9.069 -0.699 11.203 1.00 94.06 98 ASP A O 1
ATOM 806 N N . ASP A 1 99 ? -9.271 -2.703 10.186 1.00 94.62 99 ASP A N 1
ATOM 807 C CA . ASP A 1 99 ? -7.854 -2.896 9.926 1.00 94.62 99 ASP A CA 1
ATOM 808 C C . ASP A 1 99 ? -7.519 -2.509 8.488 1.00 94.62 99 ASP A C 1
ATOM 810 O O . ASP A 1 99 ? -8.376 -2.418 7.594 1.00 94.62 99 ASP A O 1
ATOM 814 N N . LEU A 1 100 ? -6.235 -2.277 8.261 1.00 95.25 100 LEU A N 1
ATOM 815 C CA . LEU A 1 100 ? -5.702 -1.866 6.980 1.00 95.25 100 LEU A CA 1
ATOM 816 C C . LEU A 1 100 ? -4.866 -2.997 6.393 1.00 95.25 100 LEU A C 1
ATOM 818 O O . LEU A 1 100 ? -4.009 -3.574 7.055 1.00 95.25 100 LEU A O 1
ATOM 822 N N . MET A 1 101 ? -5.040 -3.263 5.103 1.00 97.00 101 MET A N 1
ATOM 823 C CA . MET A 1 101 ? -4.114 -4.111 4.367 1.00 97.00 101 MET A CA 1
ATOM 824 C C . MET A 1 101 ? -3.638 -3.424 3.094 1.00 97.00 101 MET A C 1
ATOM 826 O O . MET A 1 101 ? -4.427 -2.951 2.273 1.00 97.00 101 MET A O 1
ATOM 830 N N . VAL A 1 102 ? -2.324 -3.424 2.899 1.00 97.31 102 VAL A N 1
ATOM 831 C CA . VAL A 1 102 ? -1.677 -2.909 1.697 1.00 97.31 102 VAL A CA 1
ATOM 832 C C . VAL A 1 102 ? -1.163 -4.073 0.872 1.00 97.31 102 VAL A C 1
ATOM 834 O O . VAL A 1 102 ? -0.447 -4.943 1.361 1.00 97.31 102 VAL A O 1
ATOM 837 N N . VAL A 1 103 ? -1.514 -4.094 -0.409 1.00 97.88 103 VAL A N 1
ATOM 838 C CA . VAL A 1 103 ? -1.052 -5.119 -1.345 1.00 97.88 103 VAL A CA 1
ATOM 839 C C . VAL A 1 103 ? -0.305 -4.463 -2.487 1.00 97.88 103 VAL A C 1
ATOM 841 O O . VAL A 1 103 ? -0.792 -3.517 -3.108 1.00 97.88 103 VAL A O 1
ATOM 844 N N . ILE A 1 104 ? 0.885 -4.984 -2.765 1.00 97.44 104 ILE A N 1
ATOM 845 C CA . ILE A 1 104 ? 1.762 -4.484 -3.817 1.00 97.44 104 ILE A CA 1
ATOM 846 C C . ILE A 1 104 ? 2.113 -5.647 -4.733 1.00 97.44 104 ILE A C 1
ATOM 848 O O . ILE A 1 104 ? 2.738 -6.618 -4.312 1.00 97.44 104 ILE A O 1
ATOM 852 N N . ASP A 1 105 ? 1.708 -5.541 -5.992 1.00 97.81 105 ASP A N 1
ATOM 853 C CA . ASP A 1 105 ? 1.980 -6.531 -7.025 1.00 97.81 105 ASP A CA 1
ATOM 854 C C . ASP A 1 105 ? 3.107 -6.029 -7.933 1.00 97.81 105 ASP A C 1
ATOM 856 O O . ASP A 1 105 ? 2.953 -5.001 -8.605 1.00 97.81 105 ASP A O 1
ATOM 860 N N . ASN A 1 106 ? 4.217 -6.769 -7.988 1.00 97.19 106 ASN A N 1
ATOM 861 C CA . ASN A 1 106 ? 5.287 -6.540 -8.951 1.00 97.19 106 ASN A CA 1
ATOM 862 C C . ASN A 1 106 ? 5.055 -7.407 -10.191 1.00 97.19 106 ASN A C 1
ATOM 864 O O . ASN A 1 106 ? 5.316 -8.609 -10.188 1.00 97.19 106 ASN A O 1
ATOM 868 N N . ALA A 1 107 ? 4.571 -6.792 -11.268 1.00 95.94 107 ALA A N 1
ATOM 869 C CA . ALA A 1 107 ? 4.338 -7.476 -12.535 1.00 95.94 107 ALA A CA 1
ATOM 870 C C . ALA A 1 107 ? 5.525 -7.346 -13.511 1.00 95.94 107 ALA A C 1
ATOM 872 O O . ALA A 1 107 ? 5.373 -7.661 -14.692 1.00 95.94 107 ALA A O 1
ATOM 873 N N . ASN A 1 108 ? 6.693 -6.885 -13.047 1.00 93.25 108 ASN A N 1
ATOM 87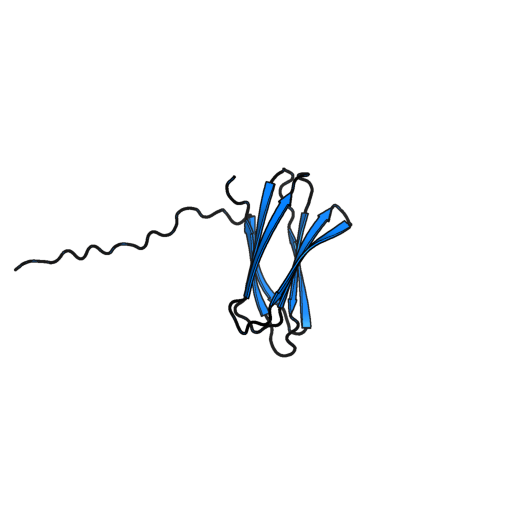4 C CA . ASN A 1 108 ? 7.928 -6.911 -13.822 1.00 93.25 108 ASN A CA 1
ATOM 875 C C . ASN A 1 108 ? 8.522 -8.343 -13.821 1.00 93.25 108 ASN A C 1
ATOM 877 O O . ASN A 1 108 ? 8.781 -8.881 -12.743 1.00 93.25 108 ASN A O 1
ATOM 881 N N . PRO A 1 109 ? 8.746 -8.970 -14.997 1.00 92.31 109 PRO A N 1
ATOM 882 C CA . PRO A 1 109 ? 9.341 -10.307 -15.103 1.00 92.31 109 PRO A CA 1
ATOM 883 C C . PRO A 1 109 ? 10.820 -10.377 -14.722 1.00 92.31 109 PRO A C 1
ATOM 885 O O . PRO A 1 109 ? 11.320 -11.454 -14.411 1.00 92.31 109 PRO A O 1
ATOM 888 N N . LEU A 1 110 ? 11.538 -9.261 -14.837 1.00 93.38 110 LEU A N 1
ATOM 889 C CA . LEU A 1 110 ? 13.000 -9.257 -14.874 1.00 93.38 110 LEU A CA 1
ATOM 890 C C . LEU A 1 110 ? 13.623 -8.704 -13.599 1.00 93.38 110 LEU A C 1
ATOM 892 O O . LEU A 1 110 ? 14.792 -8.970 -13.334 1.00 93.38 110 LEU A O 1
ATOM 896 N N . GLN A 1 111 ? 12.878 -7.909 -12.832 1.00 94.25 111 GLN A N 1
ATOM 897 C CA . GLN A 1 111 ? 13.435 -7.168 -11.709 1.00 94.25 111 GLN A CA 1
ATOM 898 C C . GLN A 1 111 ? 12.538 -7.208 -10.482 1.00 94.25 111 GLN A C 1
ATOM 900 O O . GLN A 1 111 ? 11.312 -7.133 -10.574 1.00 94.25 111 GLN A O 1
ATOM 905 N N . SER A 1 112 ? 13.181 -7.313 -9.322 1.00 95.75 112 SER A N 1
ATOM 906 C CA . SER A 1 112 ? 12.532 -7.104 -8.034 1.00 95.75 112 SER A CA 1
ATOM 907 C C . SER A 1 112 ? 12.195 -5.626 -7.844 1.00 95.75 112 SER A C 1
ATOM 909 O O . SER A 1 112 ? 12.899 -4.755 -8.352 1.00 95.75 112 SER A O 1
ATOM 911 N N . ALA A 1 113 ? 11.162 -5.350 -7.056 1.00 95.94 113 ALA A N 1
ATOM 912 C CA . ALA A 1 113 ? 10.794 -4.003 -6.658 1.00 95.94 113 ALA A CA 1
ATOM 913 C C . ALA A 1 113 ? 11.181 -3.761 -5.200 1.00 95.94 113 ALA A C 1
ATOM 915 O O . ALA A 1 113 ? 10.713 -4.473 -4.314 1.00 95.94 113 ALA A O 1
ATOM 916 N N . ARG A 1 114 ? 12.025 -2.764 -4.941 1.00 95.88 114 ARG A N 1
ATOM 917 C CA . ARG A 1 114 ? 12.258 -2.233 -3.599 1.00 95.88 114 ARG A CA 1
ATOM 918 C C . ARG A 1 114 ? 11.177 -1.215 -3.288 1.00 95.88 114 ARG A C 1
ATOM 920 O O . ARG A 1 114 ? 10.928 -0.312 -4.087 1.00 95.88 114 ARG A O 1
ATOM 927 N N . VAL A 1 115 ? 10.521 -1.383 -2.153 1.00 95.62 115 VAL A N 1
ATOM 928 C CA . VAL A 1 115 ? 9.387 -0.559 -1.766 1.00 95.62 115 VAL A CA 1
ATOM 929 C C . VAL A 1 115 ? 9.493 -0.176 -0.301 1.00 95.62 115 VAL A C 1
ATOM 931 O O . VAL A 1 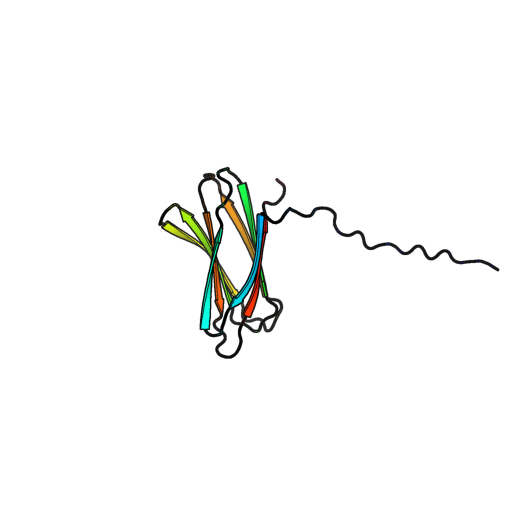115 ? 9.759 -1.035 0.536 1.00 95.62 115 VAL A O 1
ATOM 934 N N . SER A 1 116 ? 9.231 1.095 -0.019 1.00 96.25 116 SER A N 1
ATOM 935 C CA . SER A 1 116 ? 9.041 1.628 1.325 1.00 96.25 116 SER A CA 1
ATOM 936 C C . SER A 1 116 ? 7.558 1.919 1.526 1.00 96.25 116 SER A C 1
ATOM 938 O O . SER A 1 116 ? 6.942 2.623 0.719 1.00 96.25 116 SER A O 1
ATOM 940 N N . LEU A 1 117 ? 6.982 1.353 2.580 1.00 95.31 117 LEU A N 1
ATOM 941 C CA . LEU A 1 117 ? 5.599 1.545 3.002 1.00 95.31 117 LEU A CA 1
ATOM 942 C C . LEU A 1 117 ? 5.590 2.271 4.342 1.00 95.31 117 LEU A C 1
ATOM 944 O O . LEU A 1 117 ? 6.287 1.864 5.270 1.00 95.31 117 LEU A O 1
ATOM 948 N N . TYR A 1 118 ? 4.760 3.299 4.451 1.00 94.56 118 TYR A N 1
ATOM 949 C CA . TYR A 1 118 ? 4.500 3.979 5.707 1.00 94.56 118 TYR A CA 1
ATOM 950 C C . TYR A 1 118 ? 3.018 4.284 5.879 1.00 94.56 118 TYR A C 1
ATOM 952 O O . TYR A 1 118 ? 2.302 4.561 4.911 1.00 94.56 118 TYR A O 1
ATOM 960 N N . VAL A 1 119 ? 2.579 4.211 7.133 1.00 94.75 119 VAL A N 1
ATOM 961 C CA . VAL A 1 119 ? 1.229 4.573 7.562 1.00 94.75 119 VAL A CA 1
ATOM 962 C C . VAL A 1 119 ? 1.347 5.624 8.652 1.00 94.75 119 VAL A C 1
ATOM 964 O O . VAL A 1 119 ? 2.097 5.445 9.614 1.00 94.75 119 VAL A O 1
ATOM 967 N N . ILE A 1 120 ? 0.613 6.717 8.490 1.00 94.44 120 ILE A N 1
ATOM 968 C CA . ILE A 1 120 ? 0.538 7.806 9.465 1.00 94.44 120 ILE A CA 1
ATOM 969 C C . ILE A 1 120 ? -0.919 8.086 9.826 1.00 94.44 120 ILE A C 1
ATOM 971 O O . ILE A 1 120 ? -1.827 7.810 9.041 1.00 94.44 120 ILE A O 1
ATOM 975 N N . GLU A 1 121 ? -1.132 8.671 10.998 1.00 93.25 121 GLU A N 1
ATOM 976 C CA . GLU A 1 121 ? -2.361 9.388 11.341 1.00 93.25 121 GLU A CA 1
ATOM 977 C C . GLU A 1 121 ? -2.051 10.886 11.185 1.00 93.25 121 GLU A C 1
ATOM 979 O O . GLU A 1 121 ? -1.280 11.422 11.985 1.00 93.25 121 GLU A O 1
ATOM 984 N N . PRO A 1 122 ? -2.524 11.554 10.112 1.00 88.56 122 PRO A N 1
ATOM 985 C CA . PRO A 1 122 ? -2.293 12.980 9.936 1.00 88.56 122 PRO A CA 1
ATOM 986 C C . PRO A 1 122 ? -2.949 13.793 11.065 1.00 88.56 122 PRO A C 1
ATOM 988 O O . PRO A 1 122 ? -3.934 13.344 11.660 1.00 88.56 122 PRO A O 1
ATOM 991 N N . PRO A 1 123 ? -2.431 15.001 11.353 1.00 82.62 123 PRO A N 1
ATOM 992 C CA . PRO A 1 123 ? -3.070 15.906 12.298 1.00 82.62 123 PRO A CA 1
ATOM 993 C C . PRO A 1 123 ? -4.513 16.249 11.861 1.00 82.62 123 PRO A C 1
ATOM 995 O O . PRO A 1 123 ? -4.784 16.294 10.656 1.00 82.62 123 PRO A O 1
ATOM 998 N N . PRO A 1 124 ? -5.431 16.454 12.826 1.00 68.62 124 PRO A N 1
ATOM 999 C CA . PRO A 1 124 ? -6.853 16.707 12.577 1.00 68.62 124 PRO A CA 1
ATOM 1000 C C . PRO A 1 124 ? -7.154 18.070 11.940 1.00 68.62 124 PRO A C 1
ATOM 1002 O O . PRO A 1 124 ? -6.359 19.020 12.125 1.00 68.62 124 PRO A O 1
#

pLDDT: mean 86.8, std 16.82, range [40.28, 97.94]

Foldseek 3Di:
DDDDDPPPPDPPPPPDPLPFPDKDKDKAFAQGKDKDKFDDALDWAKKKKKKWWQAADFKKKWKWKDAPPDTHTDDIDTDRDRGTDIDMDMDTPHNSRIIMMMMMGGNHRPDIIIMMMTMGGDDD

Radius of gyration: 18.85 Å; chains: 1; bounding box: 56×57×34 Å

Secondary structure (DSSP, 8-state):
-PPP----------S-----SEEEEEEE-TT-EEEEEE---SS-EEEEEEEEE-S-S-EEEEEEEEETTEEEEEEEEEE--SS-EEEEEEEEESSS--EEEEEEEE--SS--EEEEEEEE----

Sequence (124 aa):
MLLPVLLLALPAHPTEASEYLYYRDVVIPPFKSMREFFDLPDRRGSYEVTVVSDSLGPLTFRVLRVQGEAERLEVRRRSYRIQNHLFQAAFDNRGGKDDLMVVIDNANPLQSARVSLYVIEPPP